Protein AF-A0A0F9Q918-F1 (afdb_monomer_lite)

Foldseek 3Di:
DDPVVVQCVVPWDWDWDQDPQQWIWTKTWDWDADPNDIDTDIDTDTDPPNHPDD

Radius of gyration: 13.87 Å; chains: 1; bounding box: 31×20×38 Å

Secondary structure (DSSP, 8-state):
---HHHHHHHH---EEEE-TTS-EEEEEEEEEEETTEEEEEEEEEE-TT-SPP-

Structure (mmCIF, N/CA/C/O backbone):
data_AF-A0A0F9Q918-F1
#
_entry.id   AF-A0A0F9Q918-F1
#
loop_
_atom_site.group_PDB
_atom_site.id
_atom_site.type_symbol
_atom_site.label_atom_id
_atom_site.label_alt_id
_atom_site.label_comp_id
_atom_site.label_asym_id
_atom_site.label_entity_id
_atom_site.label_seq_id
_atom_site.pdbx_PDB_ins_code
_atom_site.Cartn_x
_atom_site.Cartn_y
_atom_site.Cartn_z
_atom_site.occupancy
_atom_site.B_iso_or_equiv
_atom_site.auth_seq_id
_atom_site.auth_comp_id
_atom_site.auth_asym_id
_atom_site.auth_atom_id
_atom_site.pdbx_PDB_model_num
ATOM 1 N N . MET A 1 1 ? -7.785 -16.272 11.642 1.00 55.78 1 MET A N 1
ATOM 2 C CA . MET A 1 1 ? -6.618 -15.486 11.186 1.00 55.78 1 MET A CA 1
ATOM 3 C C . MET A 1 1 ? -7.172 -14.144 10.735 1.00 55.78 1 MET A C 1
ATOM 5 O O . MET A 1 1 ? -8.105 -14.164 9.945 1.00 55.78 1 MET A O 1
ATOM 9 N N . SER A 1 2 ? -6.759 -13.022 11.329 1.00 63.59 2 SER A N 1
ATOM 10 C CA . SER A 1 2 ? -7.305 -11.710 10.954 1.00 63.59 2 SER A CA 1
ATOM 11 C C . SER A 1 2 ? -6.836 -11.344 9.547 1.00 63.59 2 SER A C 1
ATOM 13 O O . SER A 1 2 ? -5.635 -11.295 9.284 1.00 63.59 2 SER A O 1
ATOM 15 N N . ASP A 1 3 ? -7.776 -11.095 8.636 1.00 83.94 3 ASP A N 1
ATOM 16 C CA . ASP A 1 3 ? -7.466 -10.775 7.239 1.00 83.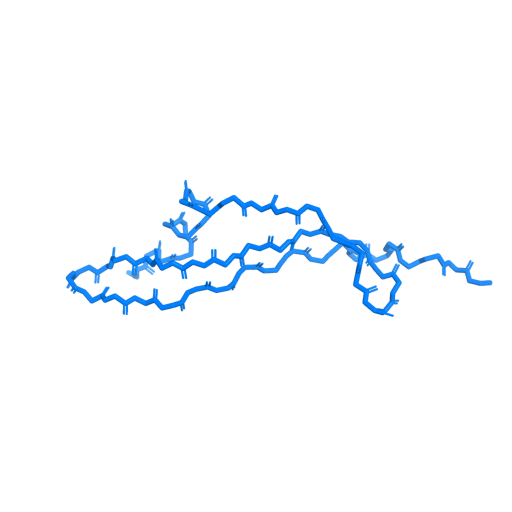94 3 ASP A CA 1
ATOM 17 C C . ASP A 1 3 ? -7.277 -9.263 7.046 1.00 83.94 3 ASP A C 1
ATOM 19 O O . ASP A 1 3 ? -7.961 -8.572 6.286 1.00 83.94 3 ASP A O 1
ATOM 23 N N . ILE A 1 4 ? -6.339 -8.719 7.820 1.00 83.31 4 ILE A N 1
ATOM 24 C CA . ILE A 1 4 ? -5.994 -7.296 7.795 1.00 83.31 4 ILE A CA 1
ATOM 25 C C . ILE A 1 4 ? -5.455 -6.867 6.422 1.00 83.31 4 ILE A C 1
ATOM 27 O O . ILE A 1 4 ? -5.590 -5.704 6.038 1.00 83.31 4 ILE A O 1
ATOM 31 N N . LEU A 1 5 ? -4.892 -7.813 5.665 1.00 80.69 5 LEU A N 1
ATOM 32 C CA . LEU A 1 5 ? -4.405 -7.604 4.306 1.00 80.69 5 LEU A CA 1
ATOM 33 C C . LEU A 1 5 ? -5.560 -7.408 3.322 1.00 80.69 5 LEU A C 1
ATOM 35 O O . LEU A 1 5 ? -5.528 -6.429 2.576 1.00 80.69 5 LEU A O 1
ATOM 39 N N . ALA A 1 6 ? -6.605 -8.245 3.353 1.00 84.81 6 ALA A N 1
ATOM 40 C CA . ALA A 1 6 ? -7.790 -8.026 2.519 1.00 84.81 6 ALA A CA 1
ATOM 41 C C . ALA A 1 6 ? -8.477 -6.695 2.847 1.00 84.81 6 ALA A C 1
ATOM 43 O O . ALA A 1 6 ? -8.877 -5.950 1.951 1.00 84.81 6 ALA A O 1
ATOM 44 N N . LYS A 1 7 ? -8.549 -6.339 4.134 1.00 83.94 7 LYS A N 1
ATOM 45 C CA . LYS A 1 7 ? -9.145 -5.072 4.576 1.00 83.94 7 LYS A CA 1
ATOM 46 C C . LYS A 1 7 ? -8.334 -3.856 4.122 1.00 83.94 7 LYS A C 1
ATOM 48 O O . LYS A 1 7 ? -8.910 -2.843 3.728 1.00 83.94 7 LYS A O 1
ATOM 53 N N . ALA A 1 8 ? -7.006 -3.958 4.125 1.00 83.69 8 ALA A N 1
ATOM 54 C CA . ALA A 1 8 ? -6.133 -2.938 3.555 1.00 83.69 8 ALA A CA 1
ATOM 55 C C . ALA A 1 8 ? -6.303 -2.831 2.033 1.00 83.69 8 ALA A C 1
ATOM 57 O O . ALA A 1 8 ? -6.439 -1.727 1.517 1.00 83.69 8 ALA A O 1
ATOM 58 N N . ALA A 1 9 ? -6.371 -3.958 1.320 1.00 80.12 9 ALA A N 1
ATOM 59 C CA . ALA A 1 9 ? -6.578 -3.971 -0.126 1.00 80.12 9 ALA A CA 1
ATOM 60 C C . ALA A 1 9 ? -7.921 -3.340 -0.539 1.00 80.12 9 ALA A C 1
ATOM 62 O O . ALA A 1 9 ? -7.974 -2.618 -1.529 1.00 80.12 9 ALA A O 1
ATOM 63 N N . ALA A 1 10 ? -8.987 -3.556 0.238 1.00 81.25 10 ALA A N 1
ATOM 64 C CA . ALA A 1 10 ? -10.312 -2.997 -0.036 1.00 81.25 10 ALA A CA 1
ATOM 65 C C . ALA A 1 10 ? -10.436 -1.492 0.263 1.00 81.25 10 ALA A C 1
ATOM 67 O O . ALA A 1 10 ? -11.329 -0.833 -0.264 1.00 81.25 10 ALA A O 1
ATOM 68 N N . THR A 1 11 ? -9.584 -0.945 1.134 1.00 83.38 11 THR A N 1
ATOM 69 C CA . THR A 1 11 ? -9.712 0.441 1.626 1.00 83.38 11 THR A CA 1
ATOM 70 C C . THR A 1 11 ? -8.648 1.385 1.085 1.00 83.38 11 THR A C 1
ATOM 72 O O . THR A 1 11 ? -8.805 2.601 1.188 1.00 83.38 11 THR A O 1
ATOM 75 N N . MET A 1 12 ? -7.562 0.857 0.518 1.00 85.88 12 MET A N 1
ATOM 76 C CA . MET A 1 12 ? -6.443 1.669 0.057 1.00 85.88 12 MET A CA 1
ATOM 77 C C . MET A 1 12 ? -6.475 1.915 -1.441 1.00 85.88 12 MET A C 1
ATOM 79 O O . MET A 1 12 ? -6.425 0.993 -2.249 1.00 85.88 12 MET A O 1
ATOM 83 N N . GLU A 1 13 ? -6.433 3.193 -1.807 1.00 87.81 13 GLU A N 1
ATOM 84 C CA . GLU A 1 13 ? -6.130 3.598 -3.171 1.00 87.81 13 GLU A CA 1
ATOM 85 C C . GLU A 1 13 ? -4.650 3.308 -3.473 1.00 87.81 13 GLU A C 1
ATOM 87 O O . GLU A 1 13 ? -3.734 3.840 -2.832 1.00 87.81 13 GLU A O 1
ATOM 92 N N . LEU A 1 14 ? -4.414 2.444 -4.459 1.00 91.25 14 LEU A N 1
ATOM 93 C CA . LEU A 1 14 ? -3.084 2.095 -4.935 1.00 91.25 14 LEU A CA 1
ATOM 94 C C . LEU A 1 14 ? -2.708 2.993 -6.114 1.00 91.25 14 LEU A C 1
ATOM 96 O O . LEU A 1 14 ? -3.271 2.884 -7.200 1.00 91.25 14 LEU A O 1
ATOM 100 N N . LYS A 1 15 ? -1.718 3.864 -5.915 1.00 92.56 15 LYS A N 1
ATOM 101 C CA . LYS A 1 15 ? -1.235 4.761 -6.968 1.00 92.56 15 LYS A CA 1
ATOM 102 C C . LYS A 1 15 ? -0.090 4.107 -7.734 1.00 92.56 15 LYS A C 1
ATOM 104 O O . LYS A 1 15 ? 0.822 3.576 -7.087 1.00 92.56 15 LYS A O 1
ATOM 109 N N . PRO A 1 16 ? -0.094 4.159 -9.078 1.00 94.69 16 PRO A N 1
ATOM 110 C CA . PRO A 1 16 ? 1.030 3.683 -9.864 1.00 94.69 16 PRO A CA 1
ATOM 111 C C . PRO A 1 16 ? 2.285 4.479 -9.501 1.00 94.69 16 PRO A C 1
ATOM 113 O O . PRO A 1 16 ? 2.236 5.686 -9.251 1.00 94.69 16 PRO A O 1
ATOM 116 N N . VAL A 1 17 ? 3.419 3.792 -9.432 1.00 94.31 17 VAL A N 1
ATOM 117 C CA . VAL A 1 17 ? 4.700 4.399 -9.090 1.00 94.31 17 VAL A CA 1
ATOM 118 C C . VAL A 1 17 ? 5.835 3.695 -9.819 1.00 94.31 17 VAL A C 1
ATOM 120 O O . VAL A 1 17 ? 5.868 2.470 -9.923 1.00 94.31 17 VAL A O 1
ATOM 123 N N . THR A 1 18 ? 6.799 4.487 -10.276 1.00 94.06 18 THR A N 1
ATOM 124 C CA . THR A 1 18 ? 8.110 3.988 -10.688 1.00 94.06 18 THR A CA 1
ATOM 125 C C . THR A 1 18 ? 9.047 4.071 -9.491 1.00 94.06 18 THR A C 1
ATOM 127 O O . THR A 1 18 ? 9.268 5.141 -8.919 1.00 94.06 18 THR A O 1
ATOM 130 N N . PHE A 1 19 ? 9.578 2.930 -9.076 1.00 91.25 19 PHE A N 1
ATOM 131 C CA . PHE A 1 19 ? 10.511 2.814 -7.966 1.00 91.25 19 PHE A CA 1
ATOM 132 C C . PHE A 1 19 ? 11.915 3.263 -8.386 1.00 91.25 19 PHE A C 1
ATOM 134 O O . PHE A 1 19 ? 12.300 3.157 -9.550 1.00 91.25 19 PHE A O 1
ATOM 141 N N . LYS A 1 20 ? 12.731 3.701 -7.415 1.00 88.88 20 LYS A N 1
ATOM 142 C CA . LYS A 1 20 ? 14.129 4.123 -7.653 1.00 88.88 20 LYS A CA 1
ATOM 143 C C . LYS A 1 20 ? 14.986 3.049 -8.332 1.00 88.88 20 LYS A C 1
ATOM 145 O O . LYS A 1 20 ? 15.970 3.368 -8.981 1.00 88.88 20 LYS A O 1
ATOM 150 N N . THR A 1 21 ? 14.608 1.783 -8.188 1.00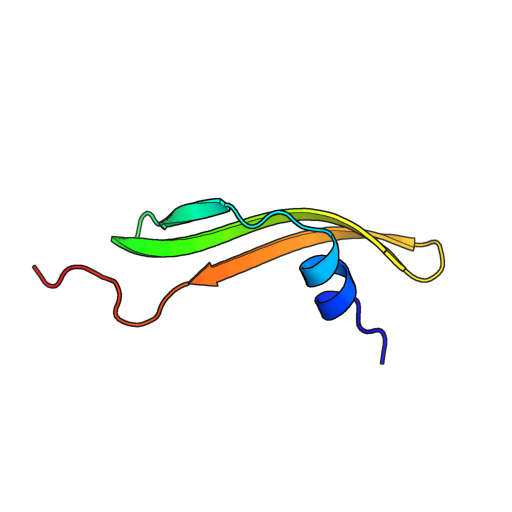 87.38 21 THR A N 1
ATOM 151 C CA . THR A 1 21 ? 15.265 0.631 -8.818 1.00 87.38 21 THR A CA 1
ATOM 152 C C . THR A 1 21 ? 14.959 0.488 -10.314 1.00 87.38 21 THR A C 1
ATOM 154 O O . THR A 1 21 ? 15.440 -0.462 -10.930 1.00 87.38 21 THR A O 1
ATOM 157 N N . GLY A 1 22 ? 14.128 1.367 -10.885 1.00 88.25 22 GLY A N 1
ATOM 158 C CA . GLY A 1 22 ? 13.648 1.295 -12.265 1.00 88.25 22 GLY A CA 1
ATOM 159 C C . GLY A 1 22 ? 12.484 0.323 -12.475 1.00 88.25 22 GLY A C 1
ATOM 160 O O . GLY A 1 22 ? 11.995 0.207 -13.594 1.00 88.25 22 GLY A O 1
ATOM 161 N N . SER A 1 23 ? 12.042 -0.375 -11.425 1.00 92.12 23 SER A N 1
ATOM 162 C CA . SER A 1 23 ? 10.823 -1.185 -11.465 1.00 92.12 23 SER A CA 1
ATOM 163 C C . SER A 1 23 ? 9.583 -0.305 -11.400 1.00 92.12 23 SER A C 1
ATOM 165 O O . SER A 1 23 ? 9.607 0.748 -10.768 1.00 92.12 23 SER A O 1
ATOM 167 N N . ASP A 1 24 ? 8.481 -0.759 -11.979 1.00 93.56 24 ASP A N 1
ATOM 168 C CA . ASP A 1 24 ? 7.172 -0.146 -11.785 1.00 93.56 24 ASP A CA 1
ATOM 169 C C . ASP A 1 24 ? 6.274 -1.001 -10.886 1.00 93.56 24 ASP A C 1
ATOM 171 O O . ASP A 1 24 ? 6.596 -2.132 -10.500 1.00 93.56 24 ASP A O 1
ATOM 175 N N . GLY A 1 25 ? 5.154 -0.412 -10.493 1.00 94.50 25 GLY A N 1
ATOM 176 C CA . GLY A 1 25 ? 4.144 -1.078 -9.699 1.00 94.50 25 GLY A CA 1
ATOM 177 C C . GLY A 1 25 ? 3.219 -0.075 -9.039 1.00 94.50 25 GLY A C 1
ATOM 178 O O . GLY A 1 25 ? 2.952 0.990 -9.592 1.00 94.50 25 GLY A O 1
ATOM 179 N N . PHE A 1 26 ? 2.736 -0.412 -7.851 1.00 94.44 26 PHE A N 1
ATOM 180 C CA . PHE A 1 26 ? 1.748 0.370 -7.128 1.00 94.44 26 PHE A CA 1
ATOM 181 C C . PHE A 1 26 ? 2.147 0.557 -5.670 1.00 94.44 26 PHE A C 1
ATOM 183 O O . PHE A 1 26 ? 2.722 -0.338 -5.044 1.00 94.44 26 PHE A O 1
ATOM 190 N N . ARG A 1 27 ? 1.801 1.719 -5.114 1.00 92.94 27 ARG A N 1
ATOM 191 C CA . ARG A 1 27 ? 1.949 2.011 -3.688 1.00 92.94 27 ARG A CA 1
ATOM 192 C C . ARG A 1 27 ? 0.662 2.584 -3.108 1.00 92.94 27 ARG A C 1
ATOM 194 O O . ARG A 1 27 ? 0.055 3.473 -3.701 1.00 92.94 27 ARG A O 1
ATOM 201 N N . GLY A 1 28 ? 0.307 2.128 -1.916 1.00 91.31 28 GLY A N 1
ATOM 202 C CA . GLY A 1 28 ? -0.777 2.672 -1.102 1.00 91.31 28 GLY A CA 1
ATOM 203 C C . GLY A 1 28 ? -0.340 2.817 0.348 1.00 91.31 28 GLY A C 1
ATOM 204 O O . GLY A 1 28 ? 0.542 2.098 0.822 1.00 91.31 28 GLY A O 1
ATOM 205 N N . HIS A 1 29 ? -0.933 3.777 1.046 1.00 92.31 29 HIS A N 1
ATOM 206 C CA . HIS A 1 29 ? -0.708 3.989 2.470 1.00 92.31 29 HIS A CA 1
ATOM 207 C C . HIS A 1 29 ? -1.997 4.458 3.133 1.00 92.31 29 HIS A C 1
ATOM 209 O O . HIS A 1 29 ? -2.834 5.102 2.503 1.00 92.31 29 HIS A O 1
ATOM 215 N N . GLY A 1 30 ? -2.134 4.173 4.422 1.00 90.31 30 GLY A N 1
ATOM 216 C CA . GLY A 1 30 ? -3.281 4.616 5.201 1.00 90.31 30 GLY A CA 1
ATOM 217 C C . GLY A 1 30 ? -3.425 3.835 6.496 1.00 90.31 30 GLY A C 1
ATOM 218 O O . GLY A 1 30 ? -2.454 3.292 7.025 1.00 90.31 30 GLY A O 1
ATOM 219 N N . LYS A 1 31 ? -4.648 3.809 7.022 1.00 92.00 31 LYS A N 1
ATOM 220 C CA . LYS A 1 31 ? -4.963 3.221 8.324 1.00 92.00 31 LYS A CA 1
ATOM 221 C C . LYS A 1 31 ? -6.121 2.246 8.195 1.00 92.00 31 LYS A C 1
ATOM 223 O O . LYS A 1 31 ? -7.107 2.562 7.541 1.00 92.00 31 LYS A O 1
ATOM 228 N N . VAL A 1 32 ? -6.016 1.108 8.870 1.00 90.50 32 VAL A N 1
ATOM 229 C CA . VAL A 1 32 ? -7.069 0.090 8.943 1.00 90.50 32 VAL A CA 1
ATOM 230 C C . VAL A 1 32 ? -7.429 -0.125 10.405 1.00 90.50 32 VAL A C 1
ATOM 232 O O . VAL A 1 32 ? -6.549 -0.144 11.264 1.00 90.50 32 VAL A O 1
ATOM 235 N N . ILE A 1 33 ? -8.721 -0.259 10.695 1.00 90.38 33 ILE A N 1
ATOM 236 C CA . ILE A 1 33 ? -9.209 -0.614 12.030 1.00 90.38 33 ILE A CA 1
ATOM 237 C C . ILE A 1 33 ? -9.650 -2.075 11.999 1.00 90.38 33 ILE A C 1
ATOM 239 O O . ILE A 1 33 ? -10.506 -2.448 11.193 1.00 90.38 33 ILE A O 1
ATOM 243 N N . GLU A 1 34 ? -9.088 -2.889 12.885 1.00 87.88 34 GLU A N 1
ATOM 244 C CA . GLU A 1 34 ? -9.421 -4.303 13.051 1.00 87.88 34 GLU A CA 1
ATOM 245 C C . GLU A 1 34 ? -9.600 -4.596 14.541 1.00 87.88 34 GLU A C 1
ATOM 247 O O . GLU A 1 34 ? -8.718 -4.296 15.341 1.00 87.88 34 GLU A O 1
ATOM 252 N N . ASN A 1 35 ? -10.766 -5.126 14.926 1.00 89.75 35 ASN A N 1
ATOM 253 C CA . ASN A 1 35 ? -11.124 -5.395 16.327 1.00 89.75 35 ASN A CA 1
ATOM 254 C C . ASN A 1 35 ? -10.912 -4.189 17.268 1.00 89.75 35 AS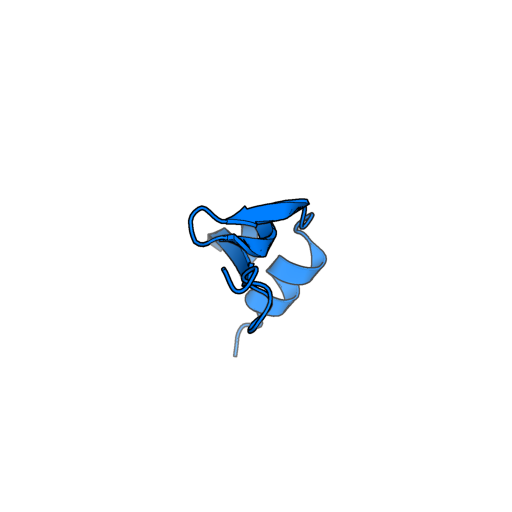N A C 1
ATOM 256 O O . ASN A 1 35 ? -10.420 -4.330 18.382 1.00 89.75 35 ASN A O 1
ATOM 260 N N . GLY A 1 36 ? -11.236 -2.979 16.793 1.00 90.19 36 GLY A N 1
ATOM 261 C CA . GLY A 1 36 ? -11.066 -1.731 17.550 1.00 90.19 36 GLY A CA 1
ATOM 262 C C . GLY A 1 36 ? -9.626 -1.208 17.623 1.00 90.19 36 GLY A C 1
ATOM 263 O O . GLY A 1 36 ? -9.413 -0.084 18.073 1.00 90.19 36 GLY A O 1
ATOM 264 N N . VAL A 1 37 ? -8.640 -1.963 17.128 1.00 92.94 37 VAL A N 1
ATOM 265 C CA . VAL A 1 37 ? -7.236 -1.545 17.078 1.00 92.94 37 VAL A CA 1
ATOM 266 C C . VAL A 1 37 ? -6.938 -0.905 15.728 1.00 92.94 37 VAL A C 1
ATOM 268 O O . VAL A 1 37 ? -7.305 -1.419 14.671 1.00 92.94 37 VAL A O 1
ATOM 271 N N . LYS A 1 38 ? -6.273 0.250 15.762 1.00 92.31 38 LYS A N 1
ATOM 272 C CA . LYS A 1 38 ? -5.910 1.019 14.573 1.00 92.31 38 LYS A CA 1
ATOM 273 C C . LYS A 1 38 ? -4.477 0.710 14.159 1.00 92.31 38 LYS A C 1
ATOM 275 O O . LYS A 1 38 ? -3.544 0.945 14.920 1.00 92.31 38 LYS A O 1
ATOM 280 N N . TYR A 1 39 ? -4.3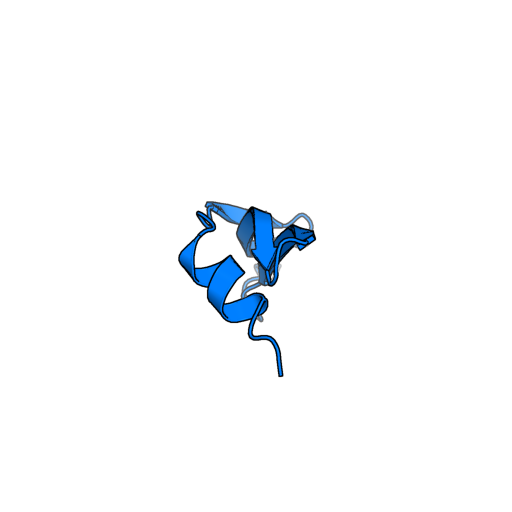12 0.273 12.921 1.00 91.19 39 TYR A N 1
ATOM 281 C CA . TYR A 1 39 ? -3.027 -0.066 12.328 1.00 91.19 39 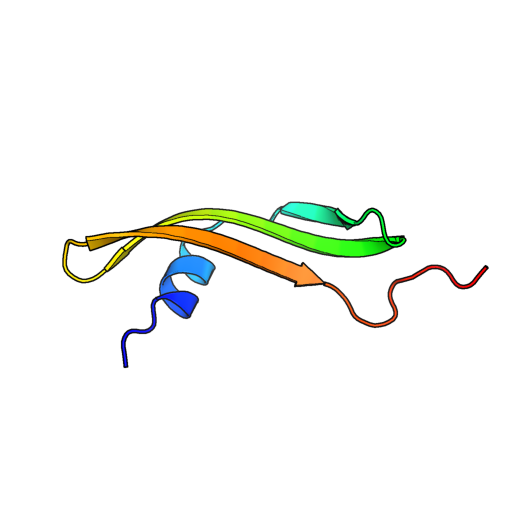TYR A CA 1
ATOM 282 C C . TYR A 1 39 ? -2.677 0.929 11.232 1.00 91.19 39 TYR A C 1
ATOM 284 O O . TYR A 1 39 ? -3.533 1.319 10.438 1.00 91.19 39 TYR A O 1
ATOM 292 N N . GLN A 1 40 ? -1.409 1.323 11.173 1.00 92.00 40 GLN A N 1
ATOM 293 C CA . GLN A 1 40 ? -0.840 1.964 9.994 1.00 92.00 40 GLN A CA 1
ATOM 294 C C . GLN A 1 40 ? -0.470 0.858 9.004 1.00 92.00 40 GLN A C 1
ATOM 296 O O . GLN A 1 40 ? 0.234 -0.080 9.372 1.00 92.00 40 GLN A O 1
ATOM 301 N N . VAL A 1 41 ? -0.932 0.968 7.761 1.00 91.62 41 VAL A N 1
ATOM 302 C CA . VAL A 1 41 ? -0.651 -0.022 6.718 1.00 91.62 41 VAL A CA 1
ATOM 303 C C . VAL A 1 41 ? -0.007 0.660 5.519 1.00 91.62 41 VAL A C 1
ATOM 305 O O . VAL A 1 41 ? -0.365 1.777 5.132 1.00 91.62 41 VAL A O 1
ATOM 308 N N . GLN A 1 42 ? 0.965 -0.032 4.937 1.00 91.44 42 GLN A N 1
ATOM 309 C CA . GLN A 1 42 ? 1.609 0.341 3.693 1.00 91.44 42 GLN A CA 1
ATOM 310 C C . GLN A 1 42 ? 1.582 -0.871 2.765 1.00 91.44 42 GLN A C 1
ATOM 312 O O . GLN A 1 42 ? 2.032 -1.951 3.141 1.00 91.44 42 GLN A O 1
ATOM 317 N N . VAL A 1 43 ? 1.049 -0.686 1.560 1.00 90.38 43 VAL A N 1
ATOM 318 C CA . VAL A 1 43 ? 0.934 -1.741 0.549 1.00 90.38 43 VAL A CA 1
ATOM 319 C C . VAL A 1 43 ? 1.834 -1.389 -0.624 1.00 90.38 43 VAL A C 1
ATOM 321 O O . VAL A 1 43 ? 1.767 -0.279 -1.160 1.00 90.38 43 VAL A O 1
ATOM 324 N N . LEU A 1 44 ? 2.693 -2.330 -1.011 1.00 91.94 44 LEU A N 1
ATOM 325 C CA . LEU A 1 44 ? 3.548 -2.223 -2.186 1.00 91.94 44 LEU A CA 1
ATOM 326 C C . LEU A 1 44 ? 3.322 -3.446 -3.067 1.00 91.94 44 LEU A C 1
ATOM 328 O O . LEU A 1 44 ? 3.488 -4.576 -2.619 1.00 91.94 44 LEU A O 1
ATOM 332 N N . ALA A 1 45 ? 3.010 -3.200 -4.333 1.00 91.31 45 ALA A N 1
ATOM 333 C CA . ALA A 1 45 ? 3.046 -4.209 -5.378 1.00 91.31 45 ALA A CA 1
ATOM 334 C C . ALA A 1 45 ? 4.135 -3.800 -6.366 1.00 91.31 45 ALA A C 1
ATOM 336 O O . ALA A 1 45 ? 4.035 -2.742 -6.979 1.00 91.31 45 ALA A O 1
ATOM 337 N N . ILE A 1 46 ? 5.187 -4.604 -6.503 1.00 93.56 46 ILE A N 1
ATOM 338 C CA . ILE A 1 46 ? 6.290 -4.338 -7.433 1.00 93.56 46 ILE A CA 1
ATOM 339 C C . ILE A 1 46 ? 6.197 -5.365 -8.553 1.00 93.56 46 ILE A C 1
ATOM 341 O O . ILE A 1 46 ? 6.202 -6.568 -8.292 1.00 93.56 46 ILE A O 1
ATOM 345 N N . ARG A 1 47 ? 6.123 -4.911 -9.806 1.00 93.38 47 ARG A N 1
ATOM 346 C CA . ARG A 1 47 ? 6.089 -5.818 -10.953 1.00 93.38 47 ARG A CA 1
ATOM 347 C C . ARG A 1 47 ? 7.482 -6.402 -11.170 1.00 93.38 47 ARG A C 1
ATOM 349 O O . ARG A 1 47 ? 8.417 -5.688 -11.539 1.00 93.38 47 ARG A O 1
ATOM 356 N N . CYS A 1 48 ? 7.635 -7.703 -10.952 1.00 91.75 48 CYS A N 1
ATOM 357 C CA . CYS A 1 48 ? 8.875 -8.416 -11.253 1.00 91.75 48 CYS A CA 1
ATOM 358 C C . CYS A 1 48 ? 9.189 -8.339 -12.757 1.00 91.75 48 CYS A C 1
ATOM 360 O O . CYS A 1 48 ? 8.294 -8.435 -13.590 1.00 91.75 48 CYS A O 1
ATOM 362 N N . GLY A 1 49 ? 10.461 -8.138 -13.112 1.00 89.25 49 GLY A N 1
ATOM 363 C CA . GLY A 1 49 ? 10.896 -8.041 -14.514 1.00 89.25 49 GLY A CA 1
ATOM 364 C C . GLY A 1 49 ? 10.605 -6.705 -15.213 1.00 89.25 49 GLY A C 1
ATOM 365 O O . GLY A 1 49 ? 10.962 -6.548 -16.372 1.00 89.25 49 GLY A O 1
ATOM 366 N N . SER A 1 50 ? 10.021 -5.722 -14.523 1.00 88.31 50 SER A N 1
ATOM 367 C CA . SER A 1 50 ? 9.691 -4.403 -15.092 1.00 88.31 50 SER A CA 1
ATOM 368 C C . SER A 1 50 ? 10.874 -3.460 -15.311 1.00 88.31 50 SER A C 1
ATOM 370 O O . SER A 1 50 ? 10.715 -2.405 -15.925 1.00 88.31 50 SER A O 1
ATOM 372 N N . LYS A 1 51 ? 12.062 -3.805 -14.802 1.00 86.00 51 LYS A N 1
ATOM 373 C CA . LYS A 1 51 ? 13.253 -2.976 -14.994 1.00 86.00 51 LYS A CA 1
ATOM 374 C C . LYS A 1 51 ? 13.573 -2.918 -16.482 1.00 86.00 51 LYS A C 1
ATOM 376 O O . LYS A 1 51 ? 13.732 -3.964 -17.113 1.00 86.00 51 LYS A O 1
ATOM 381 N N . LYS A 1 52 ? 13.725 -1.710 -17.028 1.00 74.50 52 LYS A N 1
ATOM 382 C CA . LYS A 1 52 ? 14.325 -1.550 -18.356 1.00 74.50 52 LYS A CA 1
ATOM 383 C C . LYS A 1 52 ? 15.707 -2.201 -18.321 1.00 74.50 52 LYS A C 1
ATOM 385 O O . LYS A 1 52 ? 16.553 -1.801 -17.524 1.00 74.50 52 LYS A O 1
ATOM 390 N N . LYS A 1 53 ? 15.90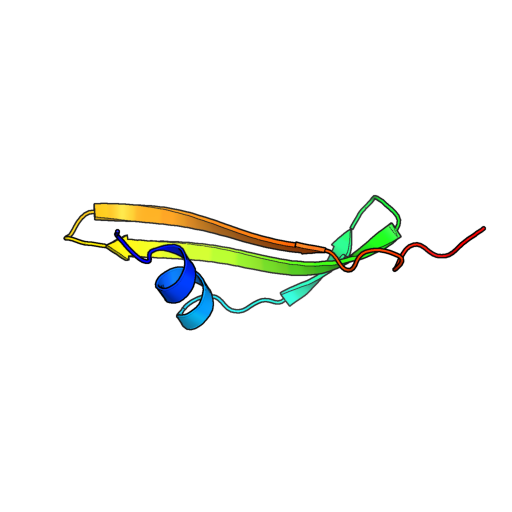3 -3.236 -19.141 1.00 69.56 53 LYS A N 1
ATOM 391 C CA . LYS A 1 53 ? 17.240 -3.759 -19.413 1.00 69.56 53 LYS A CA 1
ATOM 392 C C . LYS A 1 53 ? 17.989 -2.650 -20.150 1.00 69.56 53 LYS A C 1
ATOM 394 O O . LYS A 1 53 ? 17.485 -2.164 -21.162 1.00 69.56 53 LYS A O 1
ATOM 399 N N . SER A 1 54 ? 19.084 -2.190 -19.549 1.00 63.78 54 SER A N 1
ATOM 400 C CA . SER A 1 54 ? 20.047 -1.316 -20.218 1.00 63.78 54 SER A CA 1
ATOM 401 C C . SER A 1 54 ? 20.793 -2.080 -21.298 1.00 63.78 54 SER A C 1
ATOM 403 O O . SER A 1 54 ? 20.860 -3.326 -21.189 1.00 63.78 54 SER A O 1
#

Organism: NCBI:txid412755

pLDDT: mean 87.37, std 8.15, range [55.78, 94.69]

Sequence (54 aa):
MSDILAKAAATMELKPVTFKTGSDGFRGHGKVIENGVKYQVQVLAIRCGSKKKS